Protein AF-A0A7M2A3T5-F1 (afdb_monomer_lite)

Sequence (54 aa):
MIRTFVEKDLQYVIEAHIRIYRDEYNYDHSFAEFIEHAVHFAKETRLYIHHLVD

pLDDT: mean 72.56, std 10.64, range [44.09, 84.31]

Foldseek 3Di:
DDDDDDPVVLVVVLVVVVVVCCVPPVDDPVVSVVSVVVSVVVVVVVVVVVVVVD

Radius of gyration: 13.69 Å; chains: 1; bounding box: 32×25×35 Å

Structure (mmCIF, N/CA/C/O backbone):
data_AF-A0A7M2A3T5-F1
#
_entry.id   AF-A0A7M2A3T5-F1
#
loop_
_atom_site.group_PDB
_atom_site.id
_atom_site.type_symbol
_atom_site.label_atom_id
_atom_site.label_alt_id
_atom_site.label_comp_id
_atom_site.label_asym_id
_atom_site.label_entity_id
_atom_site.label_seq_id
_atom_site.pdbx_PDB_ins_code
_atom_site.Cartn_x
_atom_site.Cartn_y
_atom_site.Cartn_z
_atom_site.occupancy
_atom_site.B_iso_or_equiv
_atom_site.auth_seq_id
_atom_site.auth_comp_id
_atom_site.auth_asym_id
_atom_site.auth_atom_id
_atom_site.pdbx_PDB_model_num
ATOM 1 N N . MET A 1 1 ? -21.852 -3.949 -2.168 1.00 44.53 1 MET A N 1
ATOM 2 C CA . MET A 1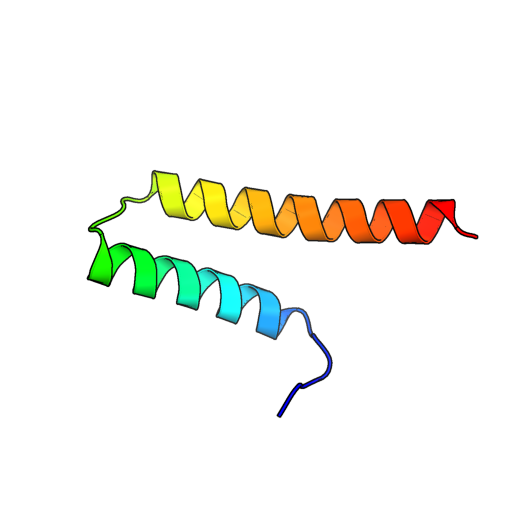 1 ? -22.326 -3.953 -0.767 1.00 44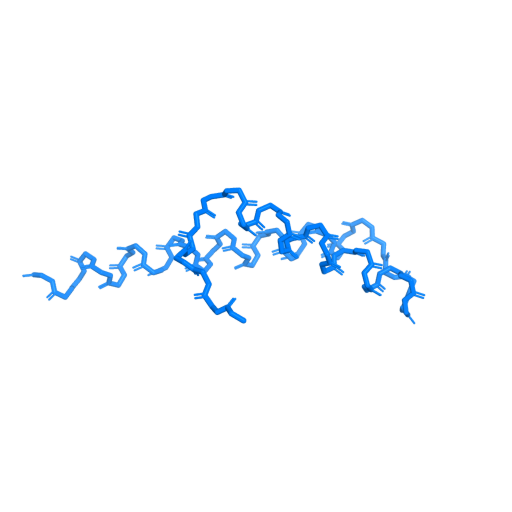.53 1 MET A CA 1
ATOM 3 C C . MET A 1 1 ? -21.207 -3.403 0.100 1.00 44.53 1 MET A C 1
ATOM 5 O O . MET A 1 1 ? -20.178 -4.059 0.204 1.00 44.53 1 MET A O 1
ATOM 9 N N . ILE A 1 2 ? -21.366 -2.188 0.630 1.00 57.53 2 ILE A N 1
ATOM 10 C CA . ILE A 1 2 ? -20.377 -1.571 1.525 1.00 57.53 2 ILE A CA 1
ATOM 11 C C . ILE A 1 2 ? -20.602 -2.173 2.914 1.00 57.53 2 ILE A C 1
ATOM 13 O O . ILE A 1 2 ? -21.680 -2.030 3.483 1.00 57.53 2 ILE A O 1
ATOM 17 N N . ARG A 1 3 ? -19.621 -2.942 3.388 1.00 63.81 3 ARG A N 1
ATOM 18 C CA . ARG A 1 3 ? -19.620 -3.600 4.701 1.00 63.81 3 ARG A CA 1
ATOM 19 C C . ARG A 1 3 ? -18.984 -2.646 5.714 1.00 63.81 3 ARG A C 1
ATOM 21 O O . ARG A 1 3 ? -18.158 -1.823 5.324 1.00 63.81 3 ARG A O 1
ATOM 28 N N . THR A 1 4 ? -19.350 -2.750 6.989 1.00 70.62 4 THR A N 1
ATOM 29 C CA . THR A 1 4 ? -18.662 -2.018 8.062 1.00 70.62 4 THR A CA 1
ATOM 30 C C . THR A 1 4 ? -17.200 -2.449 8.089 1.00 70.62 4 THR A C 1
ATOM 32 O O . THR A 1 4 ? -16.926 -3.640 8.192 1.00 70.62 4 THR A O 1
ATOM 35 N N . PHE A 1 5 ? -16.288 -1.487 7.958 1.00 66.88 5 PHE A N 1
ATOM 36 C CA . PHE A 1 5 ? -14.853 -1.732 7.871 1.00 66.88 5 PHE A CA 1
ATOM 37 C C . PHE A 1 5 ? -14.334 -2.388 9.156 1.00 66.88 5 PHE A C 1
ATOM 39 O O . PHE A 1 5 ? -14.397 -1.778 10.224 1.00 66.88 5 PHE A O 1
ATOM 46 N N . VAL A 1 6 ? -13.823 -3.616 9.055 1.00 74.94 6 VAL A N 1
ATOM 47 C CA . VAL A 1 6 ? -13.131 -4.310 10.153 1.00 74.94 6 VAL A CA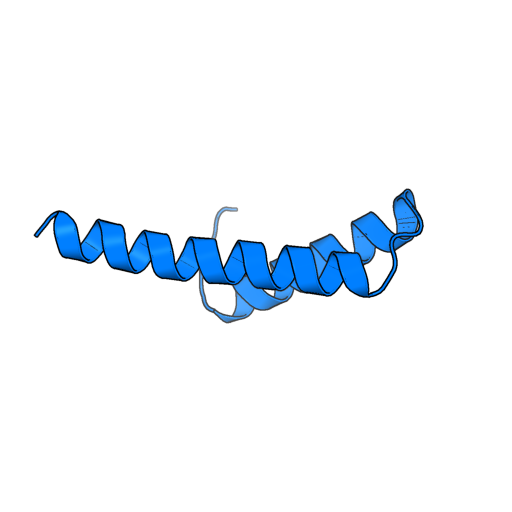 1
ATOM 48 C C . VAL A 1 6 ? -11.654 -4.507 9.821 1.00 74.94 6 VAL A C 1
ATOM 50 O O . VAL A 1 6 ? -11.246 -4.435 8.669 1.00 74.94 6 VAL A O 1
ATOM 53 N N . GLU A 1 7 ? -10.819 -4.786 10.820 1.00 74.56 7 GLU A N 1
ATOM 54 C CA . GLU A 1 7 ? -9.361 -4.886 10.634 1.00 74.56 7 GLU A CA 1
ATOM 55 C C . GLU A 1 7 ? -8.938 -5.964 9.619 1.00 74.56 7 GLU A C 1
ATOM 57 O O . GLU A 1 7 ? -7.974 -5.787 8.881 1.00 74.56 7 GLU A O 1
ATOM 62 N N . LYS A 1 8 ? -9.721 -7.038 9.486 1.00 76.06 8 LYS A N 1
ATOM 63 C CA . LYS A 1 8 ? -9.530 -8.044 8.433 1.00 76.06 8 LYS A CA 1
ATOM 64 C C . LYS A 1 8 ? -9.711 -7.474 7.016 1.00 76.06 8 LYS A C 1
ATOM 66 O O . LYS A 1 8 ? -9.059 -7.940 6.084 1.00 76.06 8 LYS A O 1
ATOM 71 N N . ASP A 1 9 ? -10.569 -6.469 6.844 1.00 78.75 9 ASP A N 1
ATOM 72 C CA . ASP A 1 9 ? -10.760 -5.802 5.553 1.00 78.75 9 ASP A CA 1
ATOM 73 C C . ASP A 1 9 ? -9.539 -4.944 5.187 1.00 78.75 9 ASP A C 1
ATOM 75 O O . ASP A 1 9 ? -9.224 -4.817 4.007 1.00 78.75 9 ASP A O 1
ATOM 79 N N . LEU A 1 10 ? -8.814 -4.408 6.180 1.00 78.50 10 LEU A N 1
ATOM 80 C CA . LEU A 1 10 ? -7.582 -3.640 5.968 1.00 78.50 10 LEU A CA 1
ATOM 81 C C . LEU A 1 10 ? -6.507 -4.497 5.287 1.00 78.50 10 LEU A C 1
ATOM 83 O O . LEU A 1 10 ? -5.976 -4.102 4.251 1.00 78.50 10 LEU A O 1
ATOM 87 N N . GLN A 1 11 ? -6.233 -5.687 5.831 1.00 79.56 11 GLN A N 1
ATOM 88 C CA . GLN A 1 11 ? -5.248 -6.610 5.255 1.00 79.56 11 GLN A CA 1
ATOM 89 C C . GLN A 1 11 ? -5.642 -7.043 3.842 1.00 79.56 11 GLN A C 1
ATOM 91 O O . GLN A 1 11 ? -4.818 -7.011 2.932 1.00 79.56 11 GLN A O 1
ATOM 96 N N . TYR A 1 12 ? -6.924 -7.353 3.631 1.00 83.38 12 TYR A N 1
ATOM 97 C CA . TYR A 1 12 ? -7.431 -7.706 2.308 1.00 83.38 12 TYR A CA 1
ATOM 98 C C . TYR A 1 12 ? -7.221 -6.582 1.278 1.00 83.38 12 TYR A C 1
ATOM 100 O O . TYR A 1 12 ? -6.852 -6.851 0.135 1.00 83.38 12 TYR A O 1
ATOM 108 N N . VAL A 1 13 ? -7.441 -5.320 1.664 1.00 81.50 13 VAL A N 1
ATOM 109 C CA . VAL A 1 13 ? -7.225 -4.164 0.781 1.00 81.50 13 VAL A CA 1
ATOM 110 C C . VAL A 1 13 ? -5.747 -4.013 0.421 1.00 81.50 13 VAL A C 1
ATOM 112 O O . VAL A 1 13 ? -5.448 -3.808 -0.757 1.00 81.50 13 VAL A O 1
ATOM 115 N N . ILE A 1 14 ? -4.840 -4.149 1.393 1.00 81.25 14 ILE A N 1
ATOM 116 C CA . ILE A 1 14 ? -3.388 -4.058 1.174 1.00 81.25 14 ILE A CA 1
ATOM 117 C C . ILE A 1 14 ? -2.927 -5.160 0.208 1.00 81.25 14 ILE A C 1
ATOM 119 O O . ILE A 1 14 ? -2.321 -4.862 -0.821 1.00 81.25 14 ILE A O 1
ATOM 123 N N . GLU A 1 15 ? -3.292 -6.418 0.468 1.00 83.31 15 GLU A N 1
ATOM 124 C CA . GLU A 1 15 ? -2.939 -7.555 -0.394 1.00 83.31 15 GLU A CA 1
ATOM 125 C C . GLU A 1 15 ? -3.503 -7.415 -1.814 1.00 83.31 15 GLU A C 1
ATOM 127 O O . GLU A 1 15 ? -2.828 -7.732 -2.798 1.00 83.31 15 GLU A O 1
ATOM 132 N N . ALA A 1 16 ? -4.744 -6.932 -1.942 1.00 84.31 16 ALA A N 1
ATOM 133 C CA . ALA A 1 16 ? -5.365 -6.704 -3.239 1.00 84.31 16 ALA A CA 1
ATOM 134 C C . ALA A 1 16 ? -4.627 -5.625 -4.044 1.00 84.31 16 ALA A C 1
ATOM 136 O O . ALA A 1 16 ? -4.398 -5.830 -5.235 1.00 84.31 16 ALA A O 1
ATOM 137 N N . HIS A 1 17 ? -4.220 -4.521 -3.407 1.00 80.69 17 HIS A N 1
ATOM 138 C CA . HIS A 1 17 ? -3.441 -3.473 -4.070 1.00 80.69 17 HIS A CA 1
ATOM 139 C C . HIS A 1 17 ? -2.087 -4.022 -4.524 1.00 80.69 17 HIS A C 1
ATOM 141 O O . HIS A 1 17 ? -1.764 -3.918 -5.703 1.00 80.69 17 HIS A O 1
ATOM 147 N N . ILE A 1 18 ? -1.337 -4.687 -3.640 1.00 80.50 18 ILE A N 1
ATOM 148 C CA . ILE A 1 18 ? -0.029 -5.269 -3.987 1.00 80.50 18 ILE A CA 1
ATOM 149 C C . ILE A 1 18 ? -0.142 -6.193 -5.206 1.00 80.50 18 ILE A C 1
ATOM 151 O O . ILE A 1 18 ? 0.662 -6.090 -6.130 1.00 80.50 18 ILE A O 1
ATOM 155 N N . ARG A 1 19 ? -1.157 -7.068 -5.241 1.00 84.00 19 ARG A N 1
ATOM 156 C CA . ARG A 1 19 ? -1.364 -8.000 -6.357 1.00 84.00 19 ARG A CA 1
ATOM 157 C C . ARG A 1 19 ? -1.674 -7.279 -7.670 1.00 84.00 19 ARG A C 1
ATOM 159 O O . ARG A 1 19 ? -1.003 -7.541 -8.659 1.00 84.00 19 ARG A O 1
ATOM 166 N N . ILE A 1 20 ? -2.649 -6.368 -7.673 1.00 84.00 20 ILE A N 1
ATOM 167 C CA . ILE A 1 20 ? -3.061 -5.642 -8.887 1.00 84.00 20 ILE A CA 1
ATOM 168 C C . ILE A 1 20 ? -1.885 -4.837 -9.453 1.00 84.00 20 ILE A C 1
ATOM 170 O O . ILE A 1 20 ? -1.587 -4.918 -10.640 1.00 84.00 20 ILE A O 1
ATOM 174 N N . TYR A 1 21 ? -1.166 -4.112 -8.596 1.00 75.44 21 TYR A N 1
ATOM 175 C CA . TYR A 1 21 ? -0.052 -3.273 -9.031 1.00 75.44 21 TYR A CA 1
ATOM 176 C C . TYR A 1 21 ? 1.162 -4.078 -9.505 1.00 75.44 21 TYR A C 1
ATOM 178 O O . TYR A 1 21 ? 1.837 -3.668 -10.452 1.00 75.44 21 TYR A O 1
ATOM 186 N N . ARG A 1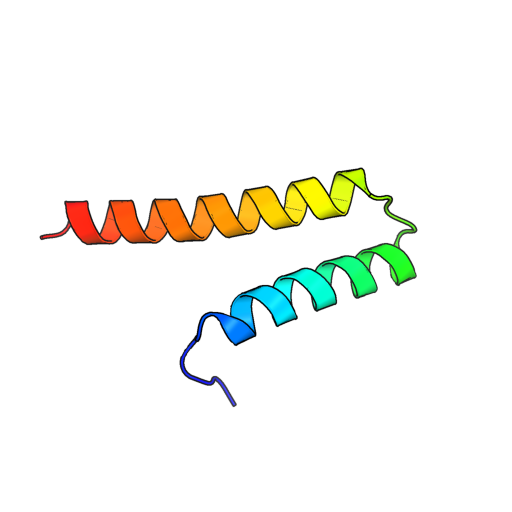 22 ? 1.427 -5.237 -8.896 1.00 81.00 22 ARG A N 1
ATOM 187 C CA . ARG A 1 22 ? 2.460 -6.157 -9.378 1.00 81.00 22 ARG A CA 1
ATOM 188 C C . ARG A 1 22 ? 2.106 -6.727 -10.750 1.00 81.00 22 ARG A C 1
ATOM 190 O O . ARG A 1 22 ? 2.962 -6.726 -11.627 1.00 81.00 22 ARG A O 1
ATOM 197 N N . ASP A 1 23 ? 0.871 -7.183 -10.936 1.00 82.81 23 ASP A N 1
ATOM 198 C CA . ASP A 1 23 ? 0.444 -7.830 -12.180 1.00 82.81 23 ASP A CA 1
ATOM 199 C C . ASP A 1 23 ? 0.359 -6.835 -13.353 1.00 82.81 23 ASP A C 1
ATOM 201 O O . ASP A 1 23 ? 0.694 -7.190 -14.482 1.00 82.81 23 ASP A O 1
ATOM 205 N N . GLU A 1 24 ? -0.045 -5.585 -13.102 1.00 78.94 24 GLU A N 1
ATOM 206 C CA . GLU A 1 24 ? -0.232 -4.576 -14.158 1.00 78.94 24 GLU A CA 1
ATOM 207 C C . GLU A 1 24 ? 1.025 -3.747 -14.470 1.00 78.94 24 GLU A C 1
ATOM 209 O O . GLU A 1 24 ? 1.227 -3.350 -15.618 1.00 78.94 24 GLU A O 1
ATOM 214 N N . TYR A 1 25 ? 1.879 -3.480 -13.477 1.00 77.00 25 TYR A N 1
ATOM 215 C CA . TYR A 1 25 ? 2.989 -2.522 -13.611 1.00 77.00 25 TYR A CA 1
ATOM 216 C C . TYR A 1 25 ? 4.348 -3.094 -13.192 1.00 77.00 25 TYR A C 1
ATOM 218 O O . TYR A 1 25 ? 5.353 -2.385 -13.242 1.00 77.00 25 TYR A O 1
ATOM 226 N N . ASN A 1 26 ? 4.397 -4.372 -12.801 1.00 76.00 26 ASN A N 1
ATOM 227 C CA . ASN A 1 26 ? 5.611 -5.069 -12.379 1.00 76.00 26 ASN A CA 1
ATOM 228 C C . ASN A 1 26 ? 6.328 -4.388 -11.195 1.00 76.00 26 ASN A C 1
ATOM 230 O O . ASN A 1 26 ? 7.554 -4.451 -11.081 1.00 76.00 26 ASN A O 1
ATOM 234 N N . TYR A 1 27 ? 5.561 -3.718 -10.325 1.00 71.69 27 TYR A N 1
ATOM 235 C CA . TYR A 1 27 ? 6.089 -3.077 -9.123 1.00 71.69 27 TYR A CA 1
ATOM 236 C C . TYR A 1 27 ? 6.704 -4.104 -8.162 1.00 71.69 27 TYR A C 1
ATOM 238 O O . TYR A 1 27 ? 6.208 -5.226 -8.015 1.00 71.69 27 TYR A O 1
ATOM 246 N N . ASP A 1 28 ? 7.795 -3.706 -7.509 1.00 70.69 28 ASP A N 1
ATOM 247 C CA . ASP A 1 28 ? 8.581 -4.554 -6.616 1.00 70.69 28 ASP A CA 1
ATOM 248 C C . ASP A 1 28 ? 8.186 -4.390 -5.133 1.00 70.69 28 ASP A C 1
ATOM 250 O O . ASP A 1 28 ? 7.196 -3.744 -4.781 1.00 70.69 28 ASP A O 1
ATOM 254 N N . HIS A 1 29 ? 8.961 -5.012 -4.243 1.00 72.00 29 HIS A N 1
ATOM 255 C CA . HIS A 1 29 ? 8.701 -5.028 -2.804 1.00 72.00 29 HIS A CA 1
ATOM 256 C C . HIS A 1 29 ? 8.680 -3.626 -2.166 1.00 72.00 29 HIS A C 1
ATOM 258 O O . HIS A 1 29 ? 7.939 -3.415 -1.210 1.00 72.00 29 HIS A O 1
ATOM 264 N N . SER A 1 30 ? 9.402 -2.650 -2.733 1.00 77.44 30 SER A N 1
ATOM 265 C CA . SER A 1 30 ? 9.435 -1.274 -2.212 1.00 77.44 30 SER A CA 1
ATOM 266 C C . SER A 1 30 ? 8.083 -0.564 -2.342 1.00 77.44 30 SER A C 1
ATOM 268 O O . SER A 1 30 ? 7.718 0.275 -1.518 1.00 77.44 30 SER A O 1
ATOM 270 N N . PHE A 1 31 ? 7.286 -0.941 -3.345 1.00 76.50 31 PHE A N 1
ATOM 271 C CA . PHE A 1 31 ? 5.943 -0.403 -3.525 1.00 76.50 31 PHE A CA 1
ATOM 272 C C . PHE A 1 31 ? 4.948 -0.988 -2.514 1.00 76.50 31 PHE A C 1
ATOM 274 O O . PHE A 1 31 ? 4.050 -0.286 -2.051 1.00 76.50 31 PHE A O 1
ATOM 281 N N . ALA A 1 32 ? 5.122 -2.255 -2.129 1.00 76.88 32 ALA A N 1
ATOM 282 C CA . ALA A 1 32 ? 4.309 -2.872 -1.084 1.00 76.88 32 ALA A CA 1
ATOM 283 C C . ALA A 1 32 ? 4.522 -2.177 0.270 1.00 76.88 32 ALA A C 1
ATOM 285 O O . ALA A 1 32 ? 3.543 -1.812 0.921 1.00 76.88 32 ALA A O 1
ATOM 286 N N . GLU A 1 33 ? 5.780 -1.905 0.630 1.00 79.62 33 GLU A N 1
ATOM 287 C CA . GLU A 1 33 ? 6.134 -1.149 1.840 1.00 79.62 33 GLU A CA 1
ATOM 288 C C . GLU A 1 33 ? 5.536 0.267 1.822 1.00 79.62 33 GLU A C 1
ATOM 290 O O . GLU A 1 33 ? 5.000 0.734 2.828 1.00 79.62 33 GLU A O 1
ATOM 295 N N . PHE A 1 34 ? 5.553 0.940 0.664 1.00 81.19 34 PHE A N 1
ATOM 296 C CA . PHE A 1 34 ? 4.924 2.253 0.503 1.00 81.19 34 PHE A CA 1
ATOM 297 C C . PHE A 1 34 ? 3.408 2.216 0.757 1.00 81.19 34 PHE A C 1
ATOM 299 O O . PHE A 1 34 ? 2.886 3.067 1.480 1.00 81.19 34 PHE A O 1
ATOM 306 N N . ILE A 1 35 ? 2.693 1.240 0.184 1.00 77.50 35 ILE A N 1
ATOM 307 C CA . ILE A 1 35 ? 1.240 1.098 0.365 1.00 77.50 35 ILE A CA 1
ATOM 308 C C . ILE A 1 35 ? 0.898 0.771 1.819 1.00 77.50 35 ILE A C 1
ATOM 310 O O . ILE A 1 35 ? -0.019 1.376 2.376 1.00 77.50 35 ILE A O 1
ATOM 314 N N . GLU A 1 36 ? 1.637 -0.141 2.448 1.00 79.75 36 GLU A N 1
ATOM 315 C CA . GLU A 1 36 ? 1.449 -0.486 3.857 1.00 79.75 36 GLU A CA 1
ATOM 316 C C . GLU A 1 36 ? 1.628 0.755 4.741 1.00 79.75 36 GLU A C 1
ATOM 318 O O . GLU A 1 36 ? 0.723 1.120 5.498 1.00 79.75 36 GLU A O 1
ATOM 323 N N . HIS A 1 37 ? 2.725 1.490 4.559 1.00 82.50 37 HIS A N 1
ATOM 324 C CA . HIS A 1 37 ? 2.996 2.702 5.324 1.00 82.50 37 HIS A CA 1
ATOM 325 C C . HIS A 1 37 ? 1.930 3.790 5.105 1.00 82.50 37 HIS A C 1
ATOM 327 O O . HIS A 1 37 ? 1.468 4.409 6.064 1.00 82.50 37 HIS A O 1
ATOM 333 N N . ALA A 1 38 ? 1.478 3.999 3.864 1.00 77.88 38 ALA A N 1
ATOM 334 C CA . ALA A 1 38 ? 0.431 4.972 3.547 1.00 77.88 38 ALA A CA 1
ATOM 335 C C . ALA A 1 38 ? -0.915 4.620 4.203 1.00 77.88 38 ALA A C 1
ATOM 337 O O . ALA A 1 38 ? -1.610 5.493 4.731 1.00 77.88 38 ALA A O 1
ATOM 338 N N . VAL A 1 39 ? -1.279 3.336 4.202 1.00 76.81 39 VAL A N 1
ATOM 339 C CA . VAL A 1 39 ? -2.522 2.840 4.800 1.00 76.81 39 VAL A CA 1
ATOM 340 C C . VAL A 1 39 ? -2.480 2.938 6.331 1.00 76.81 39 VAL A C 1
ATOM 342 O O . VAL A 1 39 ? -3.458 3.381 6.943 1.00 76.81 39 VAL A O 1
ATOM 345 N N . HIS A 1 40 ? -1.350 2.598 6.955 1.00 79.94 40 HIS A N 1
ATOM 346 C CA . HIS A 1 40 ? -1.152 2.756 8.398 1.00 79.94 40 HIS A CA 1
ATOM 347 C C . HIS A 1 40 ? -1.173 4.227 8.826 1.00 79.94 40 HIS A C 1
ATOM 349 O O . HIS A 1 40 ? -1.922 4.585 9.737 1.00 79.94 40 HIS A O 1
ATOM 355 N N . PHE A 1 41 ? -0.468 5.098 8.101 1.00 79.44 41 PHE A N 1
ATOM 356 C CA . PHE A 1 41 ? -0.492 6.540 8.341 1.00 79.44 41 PHE A CA 1
ATOM 357 C C . PHE A 1 41 ? -1.913 7.120 8.245 1.00 79.44 41 PHE A C 1
ATOM 359 O O . PHE A 1 41 ? -2.328 7.921 9.086 1.00 79.44 41 PHE A O 1
ATOM 366 N N . ALA A 1 42 ? -2.708 6.686 7.261 1.00 72.38 42 ALA A N 1
ATOM 367 C CA . ALA A 1 42 ? -4.098 7.117 7.119 1.00 72.38 42 ALA A CA 1
ATOM 368 C C . ALA A 1 42 ? -4.989 6.654 8.290 1.00 72.38 42 ALA A C 1
ATOM 370 O O . ALA A 1 42 ? -5.858 7.411 8.735 1.00 72.38 42 ALA A O 1
ATOM 371 N N . LYS A 1 43 ? -4.773 5.436 8.814 1.00 73.25 43 LYS A N 1
ATOM 372 C CA . LYS A 1 43 ? -5.476 4.905 9.999 1.00 73.25 43 LYS A CA 1
ATOM 373 C C . LYS A 1 43 ? -5.159 5.736 11.245 1.00 73.25 43 LYS A C 1
ATOM 375 O O . LYS A 1 43 ? -6.079 6.145 11.953 1.00 73.25 43 LYS A O 1
ATOM 380 N N . GLU A 1 44 ? -3.882 6.022 11.480 1.00 74.81 44 GLU A N 1
ATOM 381 C CA . GLU A 1 44 ? -3.416 6.814 12.625 1.00 74.81 44 GLU A CA 1
ATOM 382 C C . GLU A 1 44 ? -3.890 8.267 12.551 1.00 74.81 44 GLU A C 1
ATOM 384 O O . GLU A 1 44 ? -4.404 8.807 13.530 1.00 74.81 44 GLU A O 1
ATOM 389 N N . THR A 1 45 ? -3.827 8.882 11.370 1.00 68.88 45 THR A N 1
ATOM 390 C CA . THR A 1 45 ? -4.312 10.254 11.166 1.00 68.88 45 THR A CA 1
ATOM 391 C C . THR A 1 45 ? -5.822 10.355 11.399 1.00 68.88 45 THR A C 1
ATOM 393 O O . THR A 1 45 ? -6.291 11.321 11.997 1.00 68.88 45 THR A O 1
ATOM 396 N N . ARG A 1 46 ? -6.610 9.345 10.995 1.00 59.66 46 ARG A N 1
ATOM 397 C CA . ARG A 1 46 ? -8.052 9.293 11.304 1.00 59.66 46 ARG A CA 1
ATOM 398 C C . ARG A 1 46 ? -8.327 9.226 1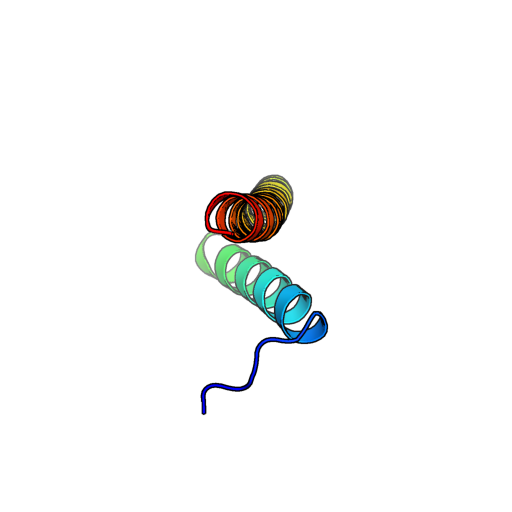2.802 1.00 59.66 46 ARG A C 1
ATOM 400 O O . ARG A 1 46 ? -9.243 9.901 13.259 1.00 59.66 46 ARG A O 1
ATOM 407 N N . LEU A 1 47 ? -7.554 8.433 13.546 1.00 57.62 47 LEU A N 1
ATOM 408 C CA . LEU A 1 47 ? -7.656 8.357 15.007 1.00 57.62 47 LEU A CA 1
ATOM 409 C C . LEU A 1 47 ? -7.299 9.699 15.659 1.00 57.62 47 LEU A C 1
ATOM 411 O O . LEU A 1 47 ? -7.986 10.133 16.578 1.00 57.62 47 LEU A O 1
ATOM 415 N N . TYR A 1 48 ? -6.280 10.385 15.139 1.00 54.72 48 TYR A N 1
ATOM 416 C CA . TYR A 1 48 ? -5.856 11.697 15.628 1.00 54.72 48 TYR A CA 1
ATOM 417 C C . TYR A 1 48 ? -6.908 12.786 15.375 1.00 54.72 48 TYR A C 1
ATOM 419 O O . TYR A 1 48 ? -7.229 13.557 16.273 1.00 54.72 48 TYR A O 1
ATOM 427 N N . ILE A 1 49 ? -7.505 12.821 14.178 1.00 56.06 49 ILE A N 1
ATOM 428 C CA . ILE A 1 49 ? -8.580 13.769 13.846 1.00 56.06 49 ILE A CA 1
ATOM 429 C C . ILE A 1 49 ? -9.822 13.499 14.700 1.00 56.06 49 ILE A C 1
ATOM 431 O O . ILE A 1 49 ? -10.443 14.445 15.169 1.00 56.06 49 ILE A O 1
ATOM 435 N N . HIS A 1 50 ? -10.168 12.233 14.952 1.00 55.97 50 HIS A N 1
ATOM 436 C CA . HIS A 1 50 ? -11.313 11.905 15.801 1.00 55.97 50 HIS A CA 1
ATOM 437 C C . HIS A 1 50 ? -11.102 12.331 17.265 1.00 55.97 50 HIS A C 1
ATOM 439 O O . HIS A 1 50 ? -12.063 12.717 17.912 1.00 55.97 50 HIS A O 1
ATOM 445 N N . HIS A 1 51 ? -9.859 12.320 17.763 1.00 56.00 51 HIS A N 1
ATOM 446 C CA . HIS A 1 51 ? -9.504 12.794 19.108 1.00 56.00 51 HIS A CA 1
ATOM 447 C C . HIS A 1 51 ? -9.385 14.321 19.247 1.00 56.00 51 HIS A C 1
ATOM 449 O O . HIS A 1 51 ? -9.354 14.818 20.367 1.00 56.00 51 HIS A O 1
ATOM 455 N N . LEU A 1 52 ? -9.273 15.061 18.140 1.00 51.28 52 LEU A N 1
ATOM 456 C CA . LEU A 1 52 ? -9.168 16.527 18.133 1.00 51.28 52 LEU A CA 1
ATOM 457 C C . LEU A 1 52 ? -10.520 17.238 17.955 1.00 51.28 52 LEU A C 1
ATOM 459 O O . LEU A 1 52 ? -10.569 18.465 18.024 1.00 51.28 52 LEU A O 1
ATOM 463 N N . VAL A 1 53 ? -11.585 16.490 17.658 1.00 53.84 53 VAL A N 1
ATOM 464 C CA . VAL A 1 53 ? -12.939 17.015 17.400 1.00 53.84 53 VAL A CA 1
ATOM 465 C C . VAL A 1 53 ? -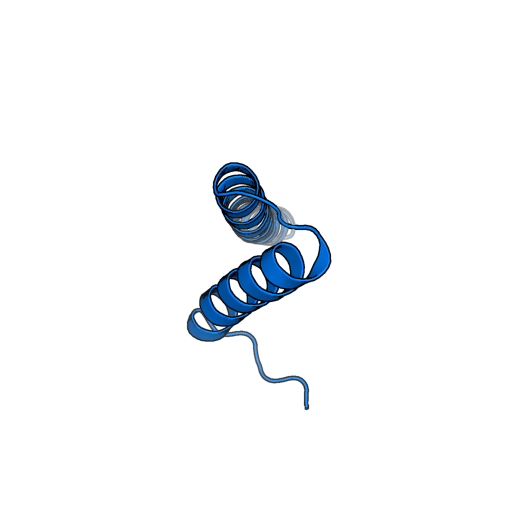13.902 16.718 18.571 1.00 53.84 53 VAL A C 1
ATOM 467 O O . VAL A 1 53 ? -15.067 17.105 18.507 1.00 53.84 53 VAL A O 1
ATOM 470 N N . ASP A 1 54 ? -13.401 16.114 19.654 1.00 44.09 54 ASP A N 1
ATOM 471 C CA . ASP A 1 54 ? -14.066 16.003 20.965 1.00 44.09 54 ASP A CA 1
ATOM 472 C C . ASP A 1 54 ? -13.571 17.103 21.926 1.00 44.09 54 ASP A C 1
ATOM 474 O O . ASP A 1 54 ? -14.400 17.628 22.707 1.00 44.09 54 ASP A O 1
#

Secondary structure (DSSP, 8-state):
--PPP-HHHHHHHHHHHHHHHHHHH---HHHHHHHHHHHHHHHHHHHHHHHH--